Protein AF-A0A915L8Z1-F1 (afdb_monomer_lite)

Structure (mmCIF, N/CA/C/O backbone):
data_AF-A0A915L8Z1-F1
#
_entry.id   AF-A0A915L8Z1-F1
#
loop_
_atom_site.group_PDB
_atom_site.id
_atom_site.type_symbol
_atom_site.label_atom_id
_atom_site.label_alt_id
_atom_site.label_comp_id
_atom_site.label_asym_id
_atom_site.label_entity_id
_atom_site.label_seq_id
_atom_site.pdbx_PDB_ins_code
_atom_site.Cartn_x
_atom_site.Cartn_y
_atom_site.Cartn_z
_atom_site.occupancy
_atom_site.B_iso_or_equiv
_atom_site.auth_seq_id
_atom_site.auth_comp_id
_atom_site.auth_asym_id
_atom_site.auth_atom_id
_atom_site.pdbx_PDB_model_num
ATOM 1 N N . MET A 1 1 ? 8.228 6.913 4.900 1.00 85.75 1 MET A N 1
ATOM 2 C CA . MET A 1 1 ? 6.855 7.467 4.966 1.00 85.75 1 MET A CA 1
ATOM 3 C C . MET A 1 1 ? 5.926 6.589 5.806 1.00 85.75 1 MET A C 1
ATOM 5 O O . MET A 1 1 ? 5.375 7.091 6.771 1.00 85.75 1 MET A O 1
ATOM 9 N N . GLU A 1 2 ? 5.816 5.281 5.530 1.00 89.50 2 GLU A N 1
ATOM 10 C CA . GLU A 1 2 ? 4.934 4.362 6.286 1.00 89.50 2 GLU A CA 1
ATOM 11 C C . GLU A 1 2 ? 5.175 4.366 7.810 1.00 89.50 2 GLU A C 1
ATOM 13 O O . GLU A 1 2 ? 4.213 4.462 8.567 1.00 89.50 2 GLU A O 1
ATOM 18 N N . LYS A 1 3 ? 6.437 4.327 8.266 1.00 90.88 3 LYS A N 1
ATOM 19 C CA . LYS A 1 3 ? 6.771 4.353 9.702 1.00 90.88 3 LYS A CA 1
ATOM 20 C C . LYS A 1 3 ? 6.218 5.596 10.413 1.00 90.88 3 LYS A C 1
ATOM 22 O O . LYS A 1 3 ? 5.469 5.449 11.370 1.00 90.88 3 LYS A O 1
ATOM 27 N N . GLY A 1 4 ? 6.516 6.790 9.897 1.00 91.25 4 GLY A N 1
ATOM 28 C CA . GLY A 1 4 ? 6.025 8.042 10.485 1.00 91.25 4 GLY A CA 1
ATOM 29 C C . GLY A 1 4 ? 4.497 8.124 10.490 1.00 91.25 4 GLY A C 1
ATOM 30 O O . GLY A 1 4 ? 3.904 8.534 11.480 1.00 91.25 4 GLY A O 1
ATOM 31 N N . LEU A 1 5 ? 3.835 7.636 9.433 1.00 91.50 5 LEU A N 1
ATOM 32 C CA . LEU A 1 5 ? 2.371 7.616 9.391 1.00 91.50 5 LEU A CA 1
ATOM 33 C C . LEU A 1 5 ? 1.771 6.668 10.441 1.00 91.50 5 LEU A C 1
ATOM 35 O O . LEU A 1 5 ? 0.755 6.997 11.043 1.00 91.50 5 LEU A O 1
ATOM 39 N N . ARG A 1 6 ? 2.400 5.514 10.696 1.00 92.75 6 ARG A N 1
ATOM 40 C CA . ARG A 1 6 ? 1.967 4.599 11.764 1.00 92.75 6 ARG A CA 1
ATOM 41 C C . ARG A 1 6 ? 2.168 5.193 13.159 1.00 92.75 6 ARG A C 1
ATOM 43 O O . ARG A 1 6 ? 1.345 4.947 14.034 1.00 92.75 6 ARG A O 1
ATOM 50 N N . GLU A 1 7 ? 3.234 5.966 13.360 1.00 94.56 7 GLU A N 1
ATOM 51 C CA . GLU A 1 7 ? 3.517 6.639 14.634 1.00 94.56 7 GLU A CA 1
ATOM 52 C C . GLU A 1 7 ? 2.511 7.768 14.918 1.00 94.56 7 GLU A C 1
ATOM 54 O O . GLU A 1 7 ? 2.031 7.886 16.045 1.00 94.56 7 GLU A O 1
ATOM 59 N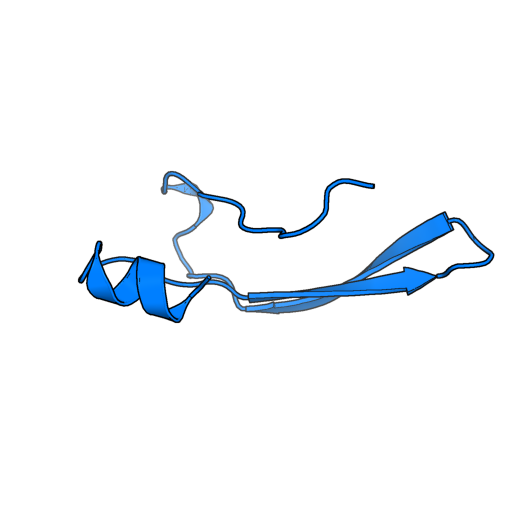 N . CYS A 1 8 ? 2.114 8.541 13.900 1.00 93.56 8 CYS A N 1
ATOM 60 C CA . CYS A 1 8 ? 1.127 9.619 14.044 1.00 93.56 8 CYS A CA 1
ATOM 61 C C . CYS A 1 8 ? -0.335 9.134 14.012 1.00 93.56 8 CYS A C 1
ATOM 63 O O . CYS A 1 8 ? -1.204 9.744 14.634 1.00 93.56 8 CYS A O 1
ATOM 65 N N . CYS A 1 9 ? -0.639 8.059 13.279 1.00 92.38 9 CYS A N 1
ATOM 66 C CA . CYS A 1 9 ? -2.003 7.584 13.037 1.00 92.38 9 CYS A CA 1
ATOM 67 C C . CYS A 1 9 ? -2.126 6.076 13.306 1.00 92.38 9 CYS A C 1
ATOM 69 O O . CYS A 1 9 ? -2.005 5.251 12.401 1.00 92.38 9 CYS A O 1
ATOM 71 N N . ARG A 1 10 ? -2.449 5.705 14.552 1.00 88.62 10 ARG A N 1
ATOM 72 C CA . ARG A 1 10 ? -2.489 4.298 15.011 1.00 88.62 10 ARG A CA 1
ATOM 73 C C . ARG A 1 10 ? -3.482 3.390 14.269 1.00 88.62 10 ARG A C 1
ATOM 75 O O . ARG A 1 10 ? -3.257 2.188 14.202 1.00 88.62 10 ARG A O 1
ATOM 82 N N . SER A 1 11 ? -4.551 3.945 13.697 1.00 89.88 11 SER A N 1
ATOM 83 C CA . SER A 1 11 ? -5.610 3.178 13.011 1.00 89.88 11 SER A CA 1
ATOM 84 C C . SER A 1 11 ? -5.541 3.262 11.484 1.00 89.88 11 SER A C 1
ATOM 86 O O . SER A 1 11 ? -6.490 2.875 10.795 1.00 89.88 11 SER A O 1
ATOM 88 N N . VAL A 1 12 ? -4.446 3.797 10.931 1.00 93.06 12 VAL A N 1
ATOM 89 C CA . VAL A 1 12 ? -4.286 3.885 9.479 1.00 93.06 12 VAL A CA 1
ATOM 90 C C . VAL A 1 12 ? -4.121 2.487 8.886 1.00 93.06 12 VAL A C 1
ATOM 92 O O . VAL A 1 12 ? -3.334 1.670 9.366 1.00 93.06 12 VAL A O 1
ATOM 95 N N . ARG A 1 13 ? -4.863 2.200 7.816 1.00 94.12 13 ARG A N 1
ATOM 96 C CA . ARG A 1 13 ? -4.660 0.987 7.021 1.00 94.12 13 ARG A CA 1
ATOM 97 C C . ARG A 1 13 ? -3.805 1.331 5.811 1.00 94.12 13 ARG A C 1
ATOM 99 O O . ARG A 1 13 ? -4.053 2.339 5.156 1.00 94.12 13 ARG A O 1
ATOM 106 N N . ILE A 1 14 ? -2.814 0.496 5.515 1.00 94.62 14 ILE A N 1
ATOM 107 C CA . ILE A 1 14 ? -1.834 0.771 4.461 1.00 94.62 14 ILE A CA 1
ATOM 108 C C . ILE A 1 14 ? -2.023 -0.227 3.326 1.00 94.62 14 ILE A C 1
ATOM 110 O O . ILE A 1 14 ? -1.785 -1.423 3.491 1.00 94.62 14 ILE A O 1
ATOM 114 N N . GLY A 1 15 ? -2.456 0.289 2.177 1.00 95.12 15 GLY A N 1
ATOM 115 C CA . GLY A 1 15 ? -2.386 -0.417 0.904 1.00 95.12 15 GLY A CA 1
ATOM 116 C C . GLY A 1 15 ? -1.023 -0.208 0.246 1.00 95.12 15 GLY A C 1
ATOM 117 O O . GLY A 1 15 ? -0.365 0.807 0.478 1.00 95.12 15 GLY A O 1
ATOM 118 N N . LYS A 1 16 ? -0.592 -1.169 -0.571 1.00 95.44 16 LYS A N 1
ATOM 119 C CA . LYS A 1 16 ? 0.653 -1.087 -1.342 1.00 95.44 16 LYS A CA 1
ATOM 120 C C . LYS A 1 16 ? 0.354 -1.289 -2.816 1.00 95.44 16 LYS A C 1
ATOM 122 O O . LYS A 1 16 ? -0.365 -2.218 -3.176 1.00 95.44 16 LYS A O 1
ATOM 127 N N . ILE A 1 17 ? 0.926 -0.425 -3.643 1.00 95.56 17 ILE A N 1
ATOM 128 C CA . ILE A 1 17 ? 0.895 -0.530 -5.097 1.00 95.56 17 ILE A CA 1
ATOM 129 C C . ILE A 1 17 ? 2.347 -0.485 -5.557 1.00 95.56 17 ILE A C 1
ATOM 131 O O . ILE A 1 17 ? 3.081 0.429 -5.183 1.00 95.56 17 ILE A O 1
ATOM 135 N N . LEU A 1 18 ? 2.763 -1.484 -6.324 1.00 94.62 18 LEU A N 1
ATOM 136 C CA . LEU A 1 18 ? 4.036 -1.480 -7.024 1.00 94.62 18 LEU A CA 1
ATOM 137 C C . LEU A 1 18 ? 3.756 -1.141 -8.482 1.00 94.62 18 LEU A C 1
ATOM 139 O O . LE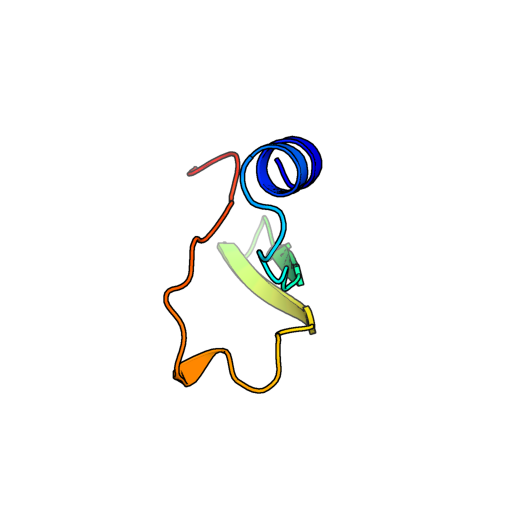U A 1 18 ? 2.957 -1.809 -9.146 1.00 94.62 18 LEU A O 1
ATOM 143 N N . ILE A 1 19 ? 4.412 -0.088 -8.947 1.00 92.69 19 ILE A N 1
ATOM 144 C CA . ILE A 1 19 ? 4.331 0.389 -10.320 1.00 92.69 19 ILE A CA 1
ATOM 145 C C . ILE A 1 19 ? 5.691 0.145 -10.950 1.00 92.69 19 ILE A C 1
ATOM 147 O O . ILE A 1 19 ? 6.714 0.534 -10.387 1.00 92.69 19 ILE A O 1
ATOM 151 N N . ASP A 1 20 ? 5.676 -0.488 -12.109 1.00 91.19 20 ASP A N 1
ATOM 152 C CA . ASP A 1 20 ? 6.829 -0.615 -12.980 1.00 91.19 20 ASP A CA 1
ATOM 153 C C . ASP A 1 20 ? 6.742 0.493 -14.034 1.00 91.19 20 ASP A C 1
ATOM 155 O O . ASP A 1 20 ? 5.729 0.616 -14.731 1.00 91.19 20 ASP A O 1
ATOM 159 N N . LYS A 1 21 ? 7.756 1.361 -14.066 1.00 86.81 21 LYS A N 1
ATOM 160 C CA . LYS A 1 21 ? 7.842 2.491 -14.996 1.00 86.81 21 LYS A CA 1
ATOM 161 C C . LYS A 1 21 ? 8.822 2.125 -16.100 1.00 86.81 21 LYS A C 1
ATOM 163 O O . LYS A 1 21 ? 10.027 2.080 -15.852 1.00 86.81 21 LYS A O 1
ATOM 168 N N . ASP A 1 22 ? 8.302 1.913 -17.301 1.00 84.12 22 ASP A N 1
ATOM 169 C CA . ASP A 1 22 ? 9.129 1.767 -18.489 1.00 84.12 22 ASP A CA 1
ATOM 170 C C . ASP A 1 22 ? 9.712 3.139 -18.860 1.00 84.12 22 ASP A C 1
ATOM 172 O O . ASP A 1 22 ? 8.977 4.100 -19.108 1.00 84.12 22 ASP A O 1
ATOM 176 N N . ARG A 1 23 ? 11.046 3.236 -18.850 1.00 78.62 23 ARG A N 1
ATOM 177 C CA . ARG A 1 23 ? 11.775 4.477 -19.142 1.00 78.62 23 ARG A CA 1
ATOM 178 C C . ARG A 1 23 ? 11.768 4.831 -20.626 1.00 78.62 23 ARG A C 1
ATOM 180 O O . ARG A 1 23 ? 11.963 5.998 -20.944 1.00 78.62 23 ARG A O 1
ATOM 187 N N . GLU A 1 24 ? 11.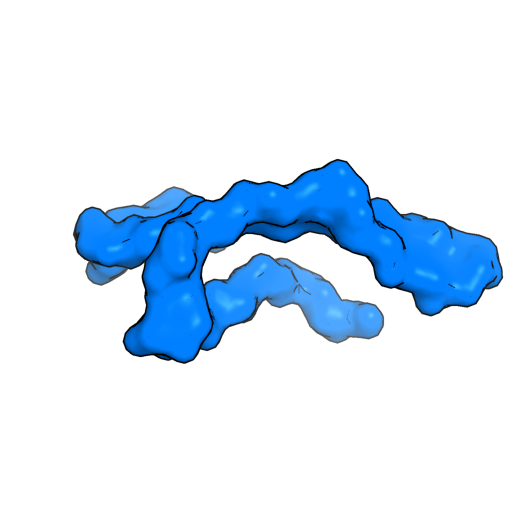555 3.860 -21.509 1.00 79.81 24 GLU A N 1
ATOM 188 C CA . GLU A 1 24 ? 11.589 4.062 -22.958 1.00 79.81 24 GLU A CA 1
ATOM 189 C C . GLU A 1 24 ? 10.190 4.357 -23.504 1.00 79.81 24 GLU A C 1
ATOM 191 O O . GLU A 1 24 ? 10.009 5.292 -24.281 1.00 79.81 24 GLU A O 1
ATOM 196 N N . ALA A 1 25 ? 9.177 3.619 -23.042 1.00 75.81 25 ALA A N 1
ATOM 197 C CA . ALA A 1 25 ? 7.799 3.783 -23.506 1.00 75.81 25 ALA A CA 1
ATOM 198 C C . ALA A 1 25 ? 7.015 4.893 -22.777 1.00 75.81 25 ALA A C 1
ATOM 200 O O . ALA A 1 25 ? 5.879 5.186 -23.152 1.00 75.81 25 ALA A O 1
ATOM 201 N N . ASN A 1 26 ? 7.575 5.479 -21.708 1.00 75.56 26 ASN A N 1
ATOM 202 C CA . ASN A 1 26 ? 6.879 6.384 -20.780 1.00 75.56 26 ASN A CA 1
ATOM 203 C C . ASN A 1 26 ? 5.551 5.799 -20.245 1.00 75.56 26 ASN A C 1
ATOM 205 O O . ASN A 1 26 ? 4.618 6.518 -19.880 1.00 75.56 26 ASN A O 1
ATOM 209 N N . GLN A 1 27 ? 5.453 4.469 -20.215 1.00 84.12 27 GLN A N 1
ATOM 210 C CA . GLN A 1 27 ? 4.286 3.742 -19.742 1.00 84.12 27 GLN A CA 1
ATOM 211 C C . GLN A 1 27 ? 4.528 3.265 -18.314 1.00 84.12 27 GLN A C 1
ATOM 213 O O . GLN A 1 27 ? 5.581 2.734 -17.966 1.00 84.12 27 GLN A O 1
ATOM 218 N N . SER A 1 28 ? 3.523 3.460 -17.466 1.00 88.19 28 SER A N 1
ATOM 219 C CA . SER A 1 28 ? 3.520 2.963 -16.093 1.00 88.19 28 SER A CA 1
ATOM 220 C C . SER A 1 28 ? 2.506 1.836 -15.985 1.00 88.19 28 SER A C 1
ATOM 222 O O . SER A 1 28 ? 1.327 2.041 -16.274 1.00 88.19 28 SER A O 1
ATOM 224 N N . ARG A 1 29 ? 2.943 0.658 -15.542 1.00 91.75 29 ARG A N 1
ATOM 225 C CA . ARG A 1 29 ? 2.062 -0.494 -15.319 1.00 91.75 29 ARG A CA 1
ATOM 226 C C . ARG A 1 29 ? 2.033 -0.879 -13.849 1.00 91.75 29 ARG A C 1
ATOM 228 O O . ARG A 1 29 ? 3.047 -0.832 -13.157 1.00 91.75 29 ARG A O 1
ATOM 235 N N . VAL A 1 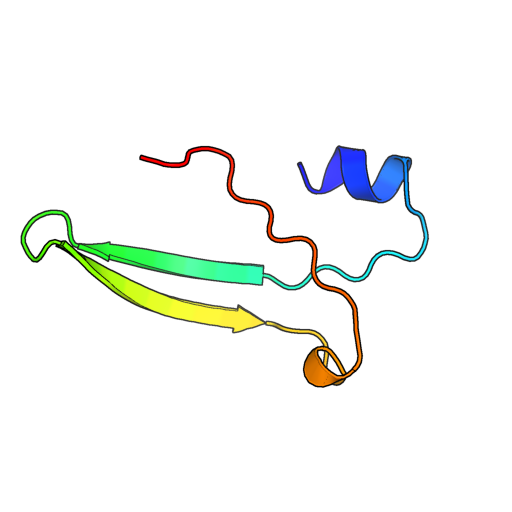30 ? 0.867 -1.291 -13.365 1.00 93.50 30 VAL A N 1
ATOM 236 C CA . VAL A 1 30 ? 0.735 -1.845 -12.015 1.00 93.50 30 VAL A CA 1
ATOM 237 C C . VAL A 1 30 ? 1.158 -3.307 -12.058 1.00 93.50 30 VAL A C 1
ATOM 239 O O . VAL A 1 30 ? 0.537 -4.109 -12.748 1.00 93.50 30 VAL A O 1
ATOM 242 N N . VAL A 1 31 ? 2.206 -3.656 -11.316 1.00 96.00 31 VAL A N 1
ATOM 243 C CA . VAL A 1 31 ? 2.701 -5.042 -11.219 1.00 96.00 31 VAL A CA 1
ATOM 244 C C . VAL A 1 31 ? 2.242 -5.736 -9.941 1.00 96.00 31 VAL A C 1
ATOM 246 O O . VAL A 1 31 ? 2.210 -6.960 -9.871 1.00 96.00 31 VAL A O 1
ATOM 249 N N . TYR A 1 32 ? 1.854 -4.968 -8.922 1.00 96.69 32 TYR A N 1
ATOM 250 C CA . TYR A 1 32 ? 1.277 -5.501 -7.694 1.00 96.69 32 TYR A CA 1
ATOM 251 C C . TYR A 1 32 ? 0.356 -4.472 -7.053 1.00 96.69 32 TYR A C 1
ATOM 253 O O . TYR A 1 32 ? 0.711 -3.299 -6.939 1.00 96.69 32 TYR A O 1
ATOM 261 N N . ALA A 1 33 ? -0.799 -4.919 -6.572 1.00 96.62 33 ALA A N 1
ATOM 262 C CA . ALA A 1 33 ? -1.685 -4.106 -5.758 1.00 96.62 33 ALA A CA 1
ATOM 263 C C . ALA A 1 33 ? -2.265 -4.952 -4.624 1.00 96.62 33 ALA A C 1
ATOM 265 O O . ALA A 1 33 ? -2.955 -5.942 -4.850 1.00 96.62 33 ALA A O 1
ATOM 266 N N . LYS A 1 34 ? -2.006 -4.530 -3.387 1.00 97.25 34 LYS A N 1
ATOM 267 C CA . LYS A 1 34 ? -2.677 -5.038 -2.193 1.00 97.25 34 LYS A CA 1
ATOM 268 C C . LYS A 1 34 ? -3.345 -3.873 -1.499 1.00 97.25 34 LYS A C 1
ATOM 270 O O . LYS A 1 34 ? -2.707 -3.110 -0.773 1.00 97.25 34 LYS A O 1
ATOM 275 N N . LEU A 1 35 ? -4.633 -3.732 -1.773 1.00 96.19 35 LEU A N 1
ATOM 276 C CA . LEU A 1 35 ? -5.484 -2.700 -1.204 1.00 96.19 35 LEU A CA 1
ATOM 277 C C . LEU A 1 35 ? -6.313 -3.283 -0.063 1.00 96.19 35 LEU A C 1
ATOM 279 O O . LEU A 1 35 ? -6.476 -4.496 0.066 1.00 96.19 35 LEU A O 1
ATOM 283 N N . VAL A 1 36 ? -6.832 -2.401 0.781 1.00 94.69 36 VAL A N 1
ATOM 284 C CA . VAL A 1 36 ? -7.822 -2.789 1.783 1.00 94.69 36 VAL A CA 1
ATOM 285 C C . VAL A 1 36 ? -9.175 -3.068 1.111 1.00 94.69 36 VAL A C 1
ATOM 287 O O . VAL A 1 36 ? -9.538 -2.311 0.210 1.00 94.69 36 VAL A O 1
ATOM 290 N N . PRO A 1 37 ? -9.931 -4.101 1.538 1.00 95.06 37 PRO A N 1
ATOM 291 C CA . PRO A 1 37 ? -11.176 -4.518 0.875 1.00 95.06 37 PRO A CA 1
ATOM 292 C C . PRO A 1 37 ? -12.240 -3.419 0.734 1.00 95.06 37 PRO A C 1
ATOM 294 O O . PRO A 1 37 ? -13.030 -3.436 -0.200 1.00 95.06 37 PRO A O 1
ATOM 297 N N . ASP A 1 38 ? -12.247 -2.445 1.643 1.00 96.06 38 ASP A N 1
ATOM 298 C CA . ASP A 1 38 ? -13.225 -1.359 1.734 1.00 96.06 38 ASP A CA 1
ATOM 299 C C . ASP A 1 38 ? -12.660 0.003 1.285 1.00 96.06 38 ASP A C 1
ATOM 301 O O . ASP A 1 38 ? -13.153 1.054 1.695 1.00 96.06 38 ASP A O 1
ATOM 305 N N . ILE A 1 39 ? -11.610 0.016 0.449 1.00 96.31 39 ILE A N 1
ATOM 306 C CA . ILE A 1 39 ? -10.933 1.256 0.026 1.00 96.31 39 ILE A CA 1
ATOM 307 C C . ILE A 1 39 ? -11.869 2.259 -0.662 1.00 96.31 39 ILE A C 1
ATOM 309 O O . ILE A 1 39 ? -11.722 3.459 -0.450 1.00 96.31 39 ILE A O 1
ATOM 313 N N . ALA A 1 40 ? -12.863 1.781 -1.419 1.00 96.56 40 ALA A N 1
ATOM 314 C CA . ALA A 1 40 ? -13.819 2.625 -2.141 1.00 96.56 40 ALA A CA 1
ATOM 315 C C . ALA A 1 40 ? -14.695 3.492 -1.217 1.00 96.56 40 ALA A C 1
ATOM 317 O O . ALA A 1 40 ? -15.240 4.500 -1.651 1.00 96.56 40 ALA A O 1
ATOM 318 N N . GLN A 1 41 ? -14.818 3.118 0.059 1.00 97.38 41 GLN A N 1
ATOM 319 C CA . GLN A 1 41 ? -15.616 3.833 1.061 1.00 97.38 41 GLN A CA 1
ATOM 320 C C . GLN A 1 41 ? -14.752 4.715 1.980 1.00 97.38 41 GLN A C 1
ATOM 322 O O . GLN A 1 41 ? -15.249 5.281 2.954 1.00 97.38 41 GLN A O 1
ATOM 327 N N . ARG A 1 42 ? -13.440 4.816 1.722 1.00 95.19 42 ARG A N 1
ATOM 328 C CA . ARG A 1 42 ? -12.472 5.488 2.601 1.00 95.19 42 ARG A CA 1
ATOM 329 C C . ARG A 1 42 ? -11.843 6.699 1.925 1.00 95.19 42 ARG A C 1
ATOM 331 O O 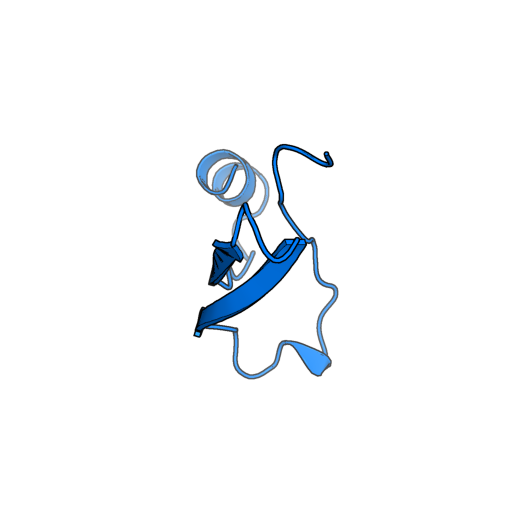. ARG A 1 42 ? -11.657 6.740 0.715 1.00 95.19 42 ARG A O 1
ATOM 338 N N . LYS A 1 43 ? -11.419 7.667 2.7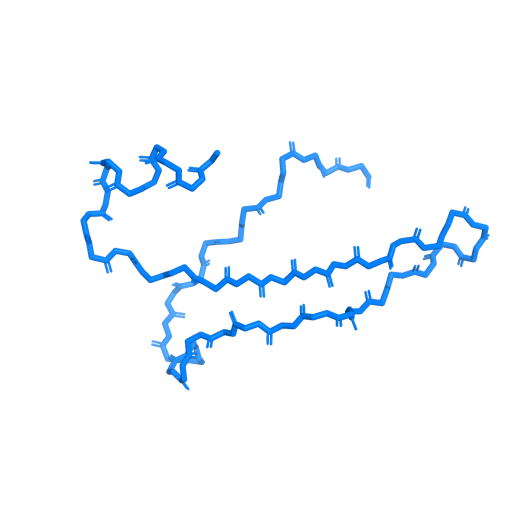41 1.00 94.56 43 LYS A N 1
ATOM 339 C CA . LYS A 1 43 ? -10.504 8.723 2.290 1.00 94.56 43 LYS A CA 1
ATOM 340 C C . LYS A 1 43 ? -9.109 8.125 2.109 1.00 94.56 43 LYS A C 1
ATOM 342 O O . LYS A 1 43 ? -8.609 7.448 3.008 1.00 94.56 43 LYS A O 1
ATOM 347 N N . VAL A 1 44 ? -8.496 8.379 0.955 1.00 94.94 44 VAL A N 1
ATOM 348 C CA . VAL A 1 44 ? -7.191 7.822 0.581 1.00 94.94 44 VAL A CA 1
ATOM 349 C C . VAL A 1 44 ? -6.137 8.921 0.608 1.00 94.94 44 VAL A C 1
ATOM 351 O O . VAL A 1 44 ? -6.287 9.949 -0.045 1.00 94.94 44 VAL A O 1
ATOM 354 N N . LEU A 1 45 ? -5.054 8.681 1.348 1.00 93.94 45 LEU A N 1
ATOM 355 C CA . LEU A 1 45 ? -3.841 9.490 1.298 1.00 93.94 45 LEU A CA 1
ATOM 356 C C . LEU A 1 45 ? -2.812 8.771 0.421 1.00 93.94 45 LEU A C 1
ATOM 358 O O . LEU A 1 45 ? -2.222 7.776 0.846 1.00 93.94 45 LEU A O 1
ATOM 362 N N . LEU A 1 46 ? -2.609 9.252 -0.807 1.00 93.06 46 LEU A N 1
ATOM 363 C CA . LEU A 1 46 ? -1.596 8.704 -1.707 1.00 93.06 46 LEU A CA 1
ATOM 364 C C . LEU A 1 46 ? -0.208 9.203 -1.286 1.00 93.06 46 LEU A C 1
ATOM 366 O O . LEU A 1 46 ? 0.055 10.402 -1.303 1.00 93.06 46 LEU A O 1
ATOM 370 N N . MET A 1 47 ? 0.687 8.285 -0.922 1.00 90.88 47 MET A N 1
ATOM 371 C CA . MET A 1 47 ? 2.077 8.614 -0.600 1.00 90.88 47 MET A CA 1
ATOM 372 C C . MET A 1 47 ? 2.993 8.243 -1.765 1.00 90.88 47 MET A C 1
ATOM 374 O O . MET A 1 47 ? 3.190 7.060 -2.041 1.00 90.88 47 MET A O 1
ATOM 378 N N . TYR A 1 48 ? 3.591 9.243 -2.409 1.00 89.56 48 TYR A N 1
ATOM 379 C CA . TYR A 1 48 ? 4.600 9.058 -3.450 1.00 89.56 48 TYR A CA 1
ATOM 380 C C . TYR A 1 48 ? 5.685 10.136 -3.274 1.00 89.56 48 TYR A C 1
ATOM 382 O O . TYR A 1 48 ? 5.360 11.319 -3.335 1.00 89.56 48 TYR A O 1
ATOM 390 N N . PRO A 1 49 ? 6.944 9.767 -2.966 1.00 82.38 49 PRO A N 1
ATOM 391 C CA . PRO A 1 49 ? 7.947 10.716 -2.470 1.00 82.38 49 PRO A CA 1
ATOM 392 C C . PRO A 1 49 ? 8.473 11.697 -3.525 1.00 82.38 49 PRO A C 1
ATOM 394 O O . PRO A 1 49 ? 9.070 12.703 -3.158 1.00 82.38 49 PRO A O 1
ATOM 397 N N . ILE A 1 50 ? 8.289 11.409 -4.814 1.00 83.81 50 ILE A N 1
ATOM 398 C CA . ILE A 1 50 ? 8.805 12.219 -5.922 1.00 83.81 50 ILE A CA 1
ATOM 399 C C . ILE A 1 50 ? 7.682 12.376 -6.942 1.00 83.81 50 ILE A C 1
ATOM 401 O O . ILE A 1 50 ? 7.272 11.382 -7.518 1.00 83.81 50 ILE A O 1
ATOM 405 N N . MET A 1 51 ? 7.190 13.586 -7.200 1.00 71.12 51 MET A N 1
ATOM 406 C CA . MET A 1 51 ? 6.367 13.853 -8.386 1.00 71.12 51 MET A CA 1
ATOM 407 C C . MET A 1 51 ? 7.272 14.458 -9.456 1.00 71.12 51 MET A C 1
ATOM 409 O O . MET A 1 51 ? 7.574 15.645 -9.402 1.00 71.12 51 MET A O 1
ATOM 413 N N . SER A 1 52 ? 7.759 13.607 -10.358 1.00 65.75 52 SER A N 1
ATOM 414 C CA . SER A 1 52 ? 8.517 13.986 -11.555 1.00 65.75 52 SER A CA 1
ATOM 415 C C . SER A 1 52 ? 7.666 13.763 -12.790 1.00 65.75 52 SER A C 1
ATOM 417 O O . SER A 1 52 ? 7.127 12.628 -12.869 1.00 65.75 52 SER A O 1
#

pLDDT: mean 90.37, std 7.0, range [65.75, 97.38]

InterPro domains:
  IPR000836 Phosphoribosyltransferase domain [PF14681] (1-51)
  IPR029057 Phosphoribosyltransferase-like [G3DSA:3.40.50.2020] (1-52)
  IPR029057 Phosphoribosyltransferase-like [SSF53271] (1-51)

Radius of gyration: 13.45 Å; chains: 1; bounding box: 27×20×38 Å

Organism: Romanomermis culicivorax (NCBI:txid13658)

Sequence (52 aa):
MEKGLRECCRSVRIGKILIDKDREANQSRVVYAKLVPDIAQRKVLLMYPIMS

Foldseek 3Di:
DVVVCCVVPVPDDDKDWDWDQDPPVRDIDTPDTDDDPCVVVDDDDDDDPDDD

Secondary structure (DSSP, 8-state):
-HHHHHHH-TT----EEEEEE-TTT--EEEEEEE--TTGGGS------S---